Protein AF-A0A8J3DHH0-F1 (afdb_monomer_lite)

Sequence (108 aa):
MSEKNRTCKIVVDSTAEEISISGLSSEDLTIGCESDIDFTELVLSLAKLIDKGEPLTLEMPAEESDEKTSLVLATIKNITEAYNASLEVAELSACAESDTSDDDDIPF

pLDDT: mean 77.36, std 14.07, range [41.44, 91.56]

Radius of gyration: 20.02 Å; chains: 1; bounding box: 65×24×53 Å

Secondary structure (DSSP, 8-state):
-----EEEEEEEETTTTEEEEESSSSS-EEEE-SSS---HHHHHHHHHHHTTT--EEEE--SS---HHHHHHHHHHHHHHHHHHHHHHHHHHHHTSS-----------

Organism: NCBI:txid424488

Structure (mmCIF, N/CA/C/O backbone):
data_AF-A0A8J3DHH0-F1
#
_entry.id   AF-A0A8J3DHH0-F1
#
loop_
_atom_site.group_PDB
_atom_site.id
_atom_site.type_symbol
_atom_site.label_atom_id
_atom_site.label_alt_id
_atom_site.label_comp_id
_atom_site.label_asym_id
_atom_site.label_entity_id
_atom_site.label_seq_id
_atom_site.pdbx_PDB_ins_code
_atom_site.Cartn_x
_atom_site.Cartn_y
_atom_site.Cartn_z
_atom_site.occupancy
_atom_site.B_iso_or_equiv
_atom_site.auth_seq_id
_atom_site.auth_comp_id
_atom_site.auth_asym_id
_atom_site.auth_atom_id
_atom_site.pdbx_PDB_model_num
ATOM 1 N N . MET A 1 1 ? 10.256 11.108 -22.709 1.00 42.34 1 MET A N 1
ATOM 2 C CA . MET A 1 1 ? 8.873 10.591 -22.619 1.00 42.34 1 MET A CA 1
ATOM 3 C C . MET A 1 1 ? 8.250 11.248 -21.400 1.00 42.34 1 MET A C 1
ATOM 5 O O . MET A 1 1 ? 8.988 11.498 -20.463 1.00 42.34 1 MET A O 1
ATOM 9 N N . SER A 1 2 ? 6.974 11.638 -21.412 1.00 41.44 2 SER A N 1
ATOM 10 C CA . SER A 1 2 ? 6.352 12.179 -20.195 1.00 41.44 2 SER A CA 1
ATOM 11 C C . SER A 1 2 ? 6.152 11.025 -19.220 1.00 41.44 2 SER A C 1
ATOM 13 O O . SER A 1 2 ? 5.229 10.237 -19.414 1.00 41.44 2 SER A O 1
ATOM 15 N N . GLU A 1 3 ? 7.043 10.892 -18.240 1.00 51.91 3 GLU A N 1
ATOM 16 C CA . GLU A 1 3 ? 6.876 9.983 -17.106 1.00 51.91 3 GLU A CA 1
ATOM 17 C C . GLU A 1 3 ? 5.517 10.283 -16.468 1.00 51.91 3 GLU A C 1
ATOM 19 O O . GLU A 1 3 ? 5.288 11.354 -15.900 1.00 51.91 3 GLU A O 1
ATOM 24 N N . LYS A 1 4 ? 4.555 9.378 -16.655 1.00 60.78 4 LYS A N 1
ATOM 25 C CA . LYS A 1 4 ? 3.255 9.479 -15.998 1.00 60.78 4 LYS A CA 1
ATOM 26 C C . LYS A 1 4 ? 3.450 9.014 -14.565 1.00 60.78 4 LYS A C 1
ATOM 28 O O . LYS A 1 4 ? 3.293 7.840 -14.262 1.00 60.78 4 LYS A O 1
ATOM 33 N N . ASN A 1 5 ? 3.825 9.946 -13.699 1.00 70.06 5 ASN A N 1
ATOM 34 C CA . ASN A 1 5 ? 3.844 9.693 -12.269 1.00 70.06 5 ASN A CA 1
ATOM 35 C C . ASN A 1 5 ? 2.400 9.520 -11.787 1.00 70.06 5 ASN A C 1
ATOM 37 O O . ASN A 1 5 ? 1.547 10.388 -12.014 1.00 70.06 5 ASN A O 1
ATOM 41 N N . ARG A 1 6 ? 2.109 8.368 -11.189 1.00 83.06 6 ARG A N 1
ATOM 42 C CA . ARG A 1 6 ? 0.762 8.016 -10.756 1.00 83.06 6 ARG A CA 1
ATOM 43 C C . ARG A 1 6 ? 0.567 8.429 -9.308 1.00 83.06 6 ARG A C 1
ATOM 45 O O . ARG A 1 6 ? 1.151 7.847 -8.397 1.00 83.06 6 ARG A O 1
ATOM 52 N N . THR A 1 7 ? -0.285 9.425 -9.096 1.00 88.00 7 THR A N 1
ATOM 53 C CA . THR A 1 7 ? -0.641 9.875 -7.751 1.00 88.00 7 THR A CA 1
ATOM 54 C C . THR A 1 7 ? -1.728 8.984 -7.165 1.00 88.00 7 THR A C 1
ATOM 56 O O . THR A 1 7 ? -2.784 8.798 -7.772 1.00 88.00 7 THR A O 1
ATOM 59 N N . CYS A 1 8 ? -1.464 8.452 -5.978 1.00 90.12 8 CYS A N 1
ATOM 60 C CA . CYS A 1 8 ? -2.409 7.689 -5.183 1.00 90.12 8 CYS A CA 1
ATOM 61 C C . CYS A 1 8 ? -2.699 8.438 -3.887 1.00 90.12 8 CYS A C 1
ATOM 63 O O . CYS A 1 8 ? -1.795 8.989 -3.257 1.00 90.12 8 CYS A O 1
ATOM 65 N N . LYS A 1 9 ? -3.964 8.447 -3.483 1.00 91.56 9 LYS A N 1
ATOM 66 C CA . LYS A 1 9 ? -4.427 9.169 -2.302 1.00 91.56 9 LYS A CA 1
ATOM 67 C C . LYS A 1 9 ? -4.790 8.187 -1.208 1.00 91.56 9 LYS A C 1
ATOM 69 O O . LYS A 1 9 ? -5.563 7.266 -1.460 1.00 91.56 9 LYS A O 1
ATOM 74 N N . ILE A 1 10 ? -4.277 8.422 -0.007 1.00 90.75 10 ILE A N 1
ATOM 75 C CA . ILE A 1 10 ? -4.632 7.641 1.172 1.00 90.75 10 ILE A CA 1
ATOM 76 C C . ILE A 1 10 ? -5.657 8.413 2.001 1.00 90.75 10 ILE A C 1
ATOM 78 O O . ILE A 1 10 ? -5.490 9.601 2.284 1.00 90.75 10 ILE A O 1
ATOM 82 N N . VAL A 1 11 ? -6.722 7.726 2.394 1.00 90.69 11 VAL A N 1
ATOM 83 C CA . VAL A 1 11 ? -7.756 8.218 3.304 1.00 90.69 11 VAL A CA 1
ATOM 84 C C . VAL A 1 11 ? -7.861 7.244 4.467 1.00 90.69 11 VAL A C 1
ATOM 86 O O . VAL A 1 11 ? -7.901 6.036 4.263 1.00 90.69 11 VAL A O 1
ATOM 89 N N . VAL A 1 12 ? -7.898 7.774 5.684 1.00 88.88 12 VAL A N 1
ATOM 90 C CA . VAL A 1 12 ? -8.063 6.990 6.910 1.00 88.88 12 VAL A CA 1
ATOM 91 C C . VAL A 1 12 ? -9.486 7.195 7.409 1.00 88.88 12 VAL A C 1
ATOM 93 O O . VAL A 1 12 ? -9.904 8.336 7.607 1.00 88.88 12 VAL A O 1
ATOM 96 N N . ASP A 1 13 ? -10.213 6.103 7.617 1.00 87.50 13 ASP A N 1
ATOM 97 C CA . ASP A 1 13 ? -11.501 6.098 8.300 1.00 87.50 13 ASP A CA 1
ATOM 98 C C . ASP A 1 13 ? -11.328 5.496 9.698 1.00 87.50 13 ASP A C 1
ATOM 100 O O . ASP A 1 13 ? -11.349 4.282 9.899 1.00 87.50 13 ASP A O 1
ATOM 104 N N . SER A 1 14 ? -11.155 6.368 10.691 1.00 81.94 14 SER A N 1
ATOM 105 C CA . SER A 1 14 ? -11.020 5.956 12.092 1.00 81.94 14 SER A CA 1
ATOM 106 C C . SER A 1 14 ? -12.312 5.381 12.683 1.00 81.94 14 SER A C 1
ATOM 108 O O . SER A 1 14 ? -12.268 4.776 13.749 1.00 81.94 14 SER A O 1
ATOM 110 N N . THR A 1 15 ? -13.467 5.585 12.039 1.00 84.31 15 THR A N 1
ATOM 111 C CA . THR A 1 15 ? -14.755 5.051 12.514 1.00 84.31 15 THR A CA 1
ATOM 112 C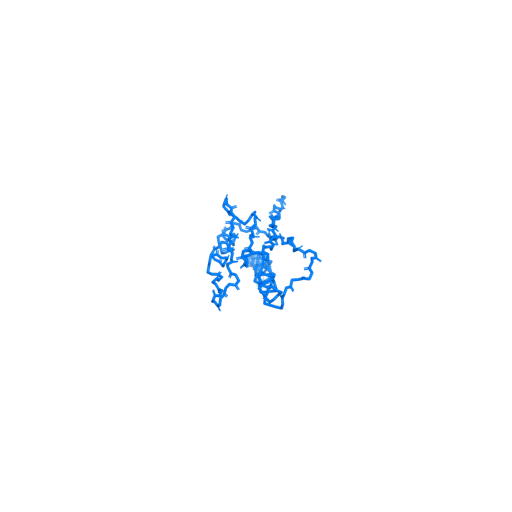 C . THR A 1 15 ? -14.931 3.605 12.075 1.00 84.31 15 THR A C 1
ATOM 114 O O . THR A 1 15 ? -15.444 2.791 12.840 1.00 84.31 15 THR A O 1
ATOM 117 N N . ALA A 1 16 ? -14.515 3.299 10.847 1.00 85.00 16 ALA A N 1
ATOM 118 C CA . ALA A 1 16 ? -14.520 1.952 10.293 1.00 85.00 16 ALA A CA 1
ATOM 119 C C . ALA A 1 16 ? -13.252 1.150 10.640 1.00 85.00 16 ALA A C 1
ATOM 121 O O . ALA A 1 16 ? -13.228 -0.053 10.415 1.00 85.00 16 ALA A O 1
ATOM 122 N N . GLU A 1 17 ? -12.226 1.797 11.207 1.00 85.88 17 GLU A N 1
ATOM 123 C CA . GLU A 1 17 ? -10.884 1.228 11.397 1.00 85.88 17 GLU A CA 1
ATOM 124 C C . GLU A 1 17 ? -10.270 0.759 10.065 1.00 85.88 17 GLU A C 1
ATOM 126 O O . GLU A 1 17 ? -9.666 -0.308 9.977 1.00 85.88 17 GLU A O 1
ATOM 131 N N . GLU A 1 18 ? -10.409 1.567 9.013 1.00 89.56 18 GLU A N 1
ATOM 132 C CA . GLU A 1 18 ? -9.998 1.221 7.648 1.00 89.56 18 GLU A CA 1
ATOM 133 C C . GLU A 1 18 ? -9.100 2.297 7.026 1.00 89.56 18 GLU A C 1
ATOM 135 O O . GLU A 1 18 ? -9.213 3.493 7.301 1.00 89.56 18 GLU A O 1
ATOM 140 N N . ILE A 1 19 ? -8.209 1.873 6.133 1.00 89.56 19 ILE A N 1
ATOM 141 C CA . ILE A 1 19 ? -7.398 2.752 5.288 1.00 89.56 19 ILE A CA 1
ATOM 142 C C . ILE A 1 19 ? -7.750 2.471 3.837 1.00 89.56 19 ILE A C 1
ATOM 144 O O . ILE A 1 19 ? -7.584 1.356 3.358 1.00 89.56 19 ILE A O 1
ATOM 148 N N . SER A 1 20 ? -8.197 3.492 3.117 1.00 90.81 20 SER A N 1
ATOM 149 C CA . SER A 1 20 ? -8.517 3.401 1.694 1.00 90.81 20 SER A CA 1
ATOM 150 C C . SER A 1 20 ? -7.447 4.084 0.848 1.00 90.81 20 SER A C 1
ATOM 152 O O . SER A 1 20 ? -7.020 5.200 1.145 1.00 90.81 20 SER A O 1
ATOM 154 N N . ILE A 1 21 ? -7.016 3.420 -0.221 1.00 90.88 21 ILE A N 1
ATOM 155 C CA . ILE A 1 21 ? -6.002 3.887 -1.165 1.00 90.88 21 ILE A CA 1
ATOM 156 C C . ILE A 1 21 ? -6.645 3.987 -2.546 1.00 90.88 21 ILE A C 1
ATOM 158 O O . ILE A 1 21 ? -6.906 2.983 -3.212 1.00 90.88 21 ILE A O 1
ATOM 162 N N . SER A 1 22 ? -6.851 5.218 -2.997 1.00 90.81 22 SER A N 1
ATOM 163 C CA . SER A 1 22 ? -7.398 5.524 -4.316 1.00 90.81 22 SER A CA 1
ATOM 164 C C . SER A 1 22 ? -6.297 5.781 -5.332 1.00 90.81 22 SER A C 1
ATOM 166 O O . SER A 1 22 ? -5.236 6.311 -5.005 1.00 90.81 22 SER A O 1
ATOM 168 N N . GLY A 1 23 ? -6.567 5.463 -6.598 1.00 85.38 23 GLY A N 1
ATOM 169 C CA . GLY A 1 23 ? -5.665 5.760 -7.717 1.00 85.38 23 GLY A CA 1
ATOM 170 C C . GLY A 1 23 ? -4.654 4.658 -8.041 1.00 85.38 23 GLY A C 1
ATOM 171 O O . GLY A 1 23 ? -4.075 4.695 -9.128 1.00 85.38 23 GLY A O 1
ATOM 172 N N . LEU A 1 24 ? -4.512 3.645 -7.179 1.00 82.56 24 LEU A N 1
ATOM 173 C CA . LEU A 1 24 ? -3.643 2.479 -7.385 1.00 82.56 24 LEU A CA 1
ATOM 174 C C . LEU A 1 24 ? -4.158 1.589 -8.532 1.00 82.56 24 LEU A C 1
ATOM 176 O O . LEU A 1 24 ? -3.435 1.221 -9.465 1.00 82.56 24 LEU A O 1
ATOM 180 N N . SER A 1 25 ? -5.461 1.331 -8.509 1.00 78.19 25 SER A N 1
ATOM 181 C CA . SER A 1 25 ? -6.205 0.476 -9.433 1.00 78.19 25 SER A CA 1
ATOM 182 C C . SER A 1 25 ? -7.474 1.182 -9.923 1.00 78.19 25 SER A C 1
ATOM 184 O O . SER A 1 25 ? -7.713 2.346 -9.611 1.00 78.19 25 SER A O 1
ATOM 186 N N . SER A 1 26 ? -8.252 0.512 -10.777 1.00 79.62 26 SER A N 1
ATOM 187 C CA . SER A 1 26 ? -9.594 0.965 -11.179 1.00 79.62 26 SER A CA 1
ATOM 188 C C . SER A 1 26 ? -10.603 0.934 -10.028 1.00 79.62 26 SER A C 1
ATOM 190 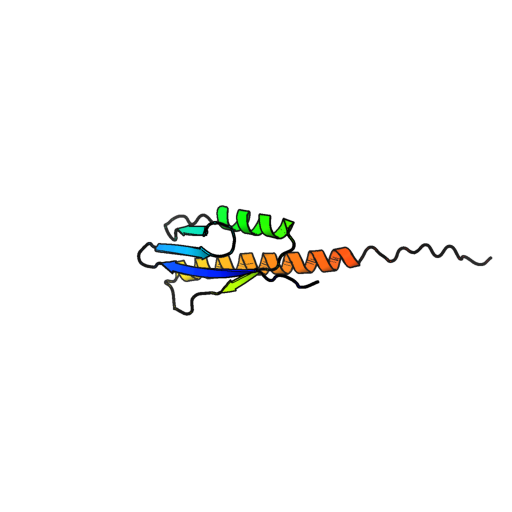O O . SER A 1 26 ? -11.626 1.604 -10.106 1.00 79.62 26 SER A O 1
ATOM 192 N N . GLU A 1 27 ? -10.296 0.168 -8.986 1.00 84.94 27 GLU A N 1
ATOM 193 C CA . GLU A 1 27 ? -11.042 0.091 -7.737 1.00 84.94 27 GLU A CA 1
ATOM 194 C C . GLU A 1 27 ? -10.143 0.594 -6.606 1.00 84.94 27 GLU A C 1
ATOM 196 O O . GLU A 1 27 ? -8.915 0.422 -6.662 1.00 84.94 27 GLU A O 1
ATOM 201 N N . ASP A 1 28 ? -10.763 1.241 -5.622 1.00 87.06 28 ASP A N 1
ATOM 202 C CA . ASP A 1 28 ? -10.093 1.670 -4.400 1.00 87.06 28 ASP A CA 1
ATOM 203 C C . ASP A 1 28 ? -9.707 0.437 -3.582 1.00 87.06 28 ASP A C 1
ATOM 205 O O . ASP A 1 28 ? -10.484 -0.511 -3.462 1.00 87.06 28 ASP A O 1
ATOM 209 N N . LEU A 1 29 ? -8.493 0.443 -3.040 1.00 89.88 29 LEU A N 1
ATOM 210 C CA . LEU A 1 29 ? -8.022 -0.622 -2.165 1.00 89.88 29 LEU A CA 1
ATOM 211 C C . LEU A 1 29 ? -8.317 -0.245 -0.716 1.00 89.88 29 LEU A C 1
ATOM 213 O O . LEU A 1 29 ? -7.858 0.802 -0.267 1.00 89.88 29 LEU A O 1
ATOM 217 N N . THR A 1 30 ? -9.006 -1.108 0.022 1.00 89.69 30 THR A N 1
ATOM 218 C CA . THR A 1 30 ? -9.296 -0.900 1.445 1.00 89.69 30 THR A CA 1
ATOM 219 C C . THR A 1 30 ? -8.514 -1.903 2.283 1.00 89.69 30 THR A C 1
ATOM 221 O O . THR A 1 30 ? -8.542 -3.100 2.023 1.00 89.69 30 THR A O 1
ATOM 224 N N . ILE A 1 31 ? -7.797 -1.404 3.284 1.00 88.06 31 ILE A N 1
ATOM 225 C CA . ILE A 1 31 ? -7.002 -2.186 4.227 1.00 88.06 31 ILE A CA 1
ATOM 226 C C . ILE A 1 31 ? -7.640 -2.018 5.600 1.00 88.06 31 ILE A C 1
ATOM 228 O O . ILE A 1 31 ? -7.668 -0.911 6.144 1.00 88.06 31 ILE A O 1
ATOM 232 N N . GLY A 1 32 ? -8.138 -3.116 6.160 1.00 87.00 32 GLY A N 1
ATOM 233 C CA . GLY A 1 32 ? -8.626 -3.145 7.533 1.00 87.00 32 GLY A CA 1
ATOM 234 C C . GLY A 1 32 ? -7.469 -3.015 8.520 1.00 87.00 32 GLY A C 1
ATOM 235 O O . GLY A 1 32 ? -6.477 -3.740 8.439 1.00 87.00 32 GLY A O 1
ATOM 236 N N . CYS A 1 33 ? -7.604 -2.112 9.484 1.00 80.75 33 CYS A N 1
ATOM 237 C CA . CYS A 1 33 ? -6.691 -1.970 10.615 1.00 80.75 33 CYS A CA 1
ATOM 238 C C . CYS A 1 33 ? -7.113 -2.854 11.796 1.00 80.75 33 CYS A C 1
ATOM 240 O O . CYS A 1 33 ? -6.770 -2.553 12.940 1.00 80.75 33 CYS A O 1
ATOM 242 N N . GLU A 1 34 ? -7.835 -3.951 11.556 1.00 79.06 34 GLU A N 1
ATOM 243 C CA . GLU A 1 34 ? -8.205 -4.932 12.577 1.00 79.06 34 GLU A CA 1
ATOM 244 C C . GLU A 1 34 ? -7.002 -5.799 13.008 1.00 79.06 34 GLU A C 1
ATOM 246 O O . GLU A 1 34 ? -5.848 -5.499 12.703 1.00 79.06 34 GLU A O 1
ATOM 251 N N . SER A 1 35 ? -7.219 -6.789 13.876 1.00 72.06 35 SER A N 1
ATOM 252 C CA . SER A 1 35 ? -6.144 -7.505 14.595 1.00 72.06 35 SER A CA 1
ATOM 253 C C . SER A 1 35 ? -5.075 -8.121 13.683 1.00 72.06 35 SER A C 1
ATOM 255 O O . SER A 1 35 ? -3.913 -8.175 14.082 1.00 72.06 35 SER A O 1
ATOM 257 N N . ASP A 1 36 ? -5.465 -8.538 12.478 1.00 81.75 36 ASP A N 1
ATOM 258 C CA . ASP A 1 36 ? -4.581 -9.084 11.451 1.00 81.75 36 ASP A CA 1
ATOM 259 C C . ASP A 1 36 ? -4.706 -8.210 10.197 1.00 81.75 36 ASP A C 1
ATOM 261 O O . ASP A 1 36 ? -5.782 -8.110 9.609 1.00 81.75 36 ASP A O 1
ATOM 265 N N . ILE A 1 37 ? -3.629 -7.505 9.846 1.00 84.12 37 ILE A N 1
ATOM 266 C CA . ILE A 1 37 ? -3.616 -6.581 8.709 1.00 84.12 37 ILE A CA 1
ATOM 267 C C . ILE A 1 37 ? -3.071 -7.332 7.499 1.00 84.12 37 ILE A C 1
ATOM 269 O O . ILE A 1 37 ? -1.891 -7.693 7.469 1.00 84.12 37 ILE A O 1
ATOM 273 N N . ASP A 1 38 ? -3.910 -7.524 6.485 1.00 85.12 38 ASP A N 1
ATOM 274 C CA . ASP A 1 38 ? -3.498 -8.120 5.219 1.00 85.12 38 ASP A CA 1
ATOM 275 C C . ASP A 1 38 ? -3.039 -7.036 4.229 1.00 85.12 38 ASP A C 1
ATOM 277 O O . ASP A 1 38 ? -3.795 -6.150 3.835 1.00 85.12 38 ASP A O 1
ATOM 281 N N . PHE A 1 39 ? -1.772 -7.115 3.814 1.00 88.00 39 PHE A N 1
ATOM 282 C CA . PHE A 1 39 ? -1.192 -6.247 2.781 1.00 88.00 39 PHE A CA 1
ATOM 283 C C . PHE A 1 39 ? -1.084 -6.943 1.418 1.00 88.00 39 PHE A C 1
ATOM 285 O O . PHE A 1 39 ? -0.445 -6.418 0.501 1.00 88.00 39 PHE A O 1
ATOM 292 N N . THR A 1 40 ? -1.657 -8.136 1.262 1.00 89.00 40 THR A N 1
ATOM 293 C CA . THR A 1 40 ? -1.473 -8.969 0.070 1.00 89.00 40 THR A CA 1
ATOM 294 C C . THR A 1 40 ? -1.993 -8.249 -1.168 1.00 89.00 40 THR A C 1
ATOM 296 O O . THR A 1 40 ? -1.296 -8.167 -2.182 1.00 89.00 40 THR A O 1
ATOM 299 N N . GLU A 1 41 ? -3.180 -7.650 -1.083 1.00 86.31 41 GLU A N 1
ATOM 300 C CA . GLU A 1 41 ? -3.770 -6.903 -2.197 1.00 86.31 41 GLU A CA 1
ATOM 301 C C . GLU A 1 41 ? -2.994 -5.627 -2.550 1.00 86.31 41 GLU A C 1
ATOM 303 O O . GLU A 1 41 ? -2.872 -5.289 -3.734 1.00 86.31 41 GLU A O 1
ATOM 308 N N . LEU A 1 42 ? -2.400 -4.958 -1.554 1.00 87.38 42 LEU A N 1
ATOM 309 C CA . LEU A 1 42 ? -1.518 -3.808 -1.770 1.00 87.38 42 LEU A CA 1
ATOM 310 C C . LEU A 1 42 ? -0.289 -4.218 -2.577 1.00 87.38 42 LEU A C 1
ATOM 312 O O . LEU A 1 42 ? 0.004 -3.623 -3.615 1.00 87.38 42 LEU A O 1
ATOM 316 N N . VAL A 1 43 ? 0.410 -5.258 -2.124 1.00 87.94 43 VAL A N 1
ATOM 317 C CA . VAL A 1 43 ? 1.622 -5.755 -2.783 1.00 87.94 43 VAL A CA 1
ATOM 318 C C . VAL A 1 43 ? 1.307 -6.251 -4.194 1.00 87.94 43 VAL A C 1
ATOM 320 O O . VAL A 1 43 ? 2.039 -5.930 -5.127 1.00 87.94 43 VAL A O 1
ATOM 323 N N . LEU A 1 44 ? 0.195 -6.968 -4.388 1.00 86.88 44 LEU A N 1
ATOM 324 C CA . LEU A 1 44 ? -0.249 -7.419 -5.712 1.00 86.88 44 LEU A CA 1
ATOM 325 C C . LEU A 1 44 ? -0.544 -6.251 -6.656 1.00 86.88 44 LEU A C 1
ATOM 327 O O . LEU A 1 44 ? -0.218 -6.310 -7.842 1.00 86.88 44 LEU A O 1
ATOM 331 N N . SER A 1 45 ? -1.171 -5.194 -6.149 1.00 84.75 45 SER A N 1
ATOM 332 C CA . SER A 1 45 ? -1.502 -4.015 -6.949 1.00 84.75 45 SER A CA 1
ATOM 333 C C . SER A 1 45 ? -0.256 -3.220 -7.327 1.00 84.75 45 SER A C 1
ATOM 335 O O . SER A 1 45 ? -0.131 -2.817 -8.481 1.00 84.75 45 SER A O 1
ATOM 337 N N . LEU A 1 46 ? 0.702 -3.073 -6.407 1.00 84.88 46 LEU A N 1
ATOM 338 C CA . LEU A 1 46 ? 2.006 -2.465 -6.685 1.00 84.88 46 LEU A CA 1
ATOM 339 C C . LEU A 1 46 ? 2.823 -3.297 -7.680 1.00 84.88 46 LEU A C 1
ATOM 341 O O . LEU A 1 46 ? 3.374 -2.747 -8.629 1.00 84.88 46 LEU A O 1
ATOM 345 N N . ALA A 1 47 ? 2.839 -4.625 -7.540 1.00 82.94 47 ALA A N 1
ATOM 346 C CA . ALA A 1 47 ? 3.534 -5.518 -8.468 1.00 82.94 47 ALA A CA 1
ATOM 347 C C . ALA A 1 47 ? 3.022 -5.371 -9.913 1.00 82.94 47 ALA A C 1
ATOM 349 O O . ALA A 1 47 ? 3.819 -5.285 -10.841 1.00 82.94 47 ALA A O 1
ATOM 350 N N . LYS A 1 48 ? 1.704 -5.230 -10.110 1.00 82.50 48 LYS A N 1
ATOM 351 C CA . LYS A 1 48 ? 1.113 -4.965 -11.439 1.00 82.50 48 LYS A CA 1
ATOM 352 C C . LYS A 1 48 ? 1.553 -3.633 -12.054 1.00 82.50 48 LYS A C 1
ATOM 354 O O . LYS A 1 48 ? 1.393 -3.443 -13.259 1.00 82.50 48 LYS A O 1
ATOM 359 N N . LEU A 1 49 ? 2.016 -2.681 -11.244 1.00 76.50 49 LEU A N 1
ATOM 360 C CA . LEU A 1 49 ? 2.540 -1.400 -11.721 1.00 76.50 49 LEU A CA 1
ATOM 361 C C . LEU A 1 49 ? 4.026 -1.497 -12.083 1.00 76.50 49 LEU A C 1
ATOM 363 O O . LEU A 1 49 ? 4.441 -0.799 -13.008 1.00 76.50 49 LEU A O 1
ATOM 367 N N . ILE A 1 50 ? 4.776 -2.434 -11.477 1.00 74.12 50 ILE A N 1
ATOM 368 C CA . ILE A 1 50 ? 6.153 -2.764 -11.895 1.00 74.12 50 ILE A CA 1
ATOM 369 C C . ILE A 1 50 ? 6.146 -3.169 -13.368 1.00 74.12 50 ILE A C 1
ATOM 371 O O . ILE A 1 50 ? 6.925 -2.634 -14.151 1.00 74.12 50 ILE A O 1
ATOM 375 N N . ASP A 1 51 ? 5.209 -4.038 -13.768 1.00 69.94 51 ASP A N 1
ATOM 376 C CA . ASP A 1 51 ? 5.058 -4.476 -15.164 1.00 69.94 51 ASP A CA 1
ATOM 377 C C . ASP A 1 51 ? 4.826 -3.311 -16.145 1.00 69.94 51 ASP A C 1
ATOM 379 O O . ASP A 1 51 ? 5.060 -3.449 -17.346 1.00 69.94 51 ASP A O 1
ATOM 383 N N . LYS A 1 52 ? 4.348 -2.159 -15.656 1.00 75.31 52 LYS A N 1
ATOM 384 C CA . LYS A 1 52 ? 4.085 -0.963 -16.467 1.00 75.31 52 LYS A CA 1
ATOM 385 C C . LYS A 1 52 ? 5.213 0.064 -16.436 1.00 75.31 52 LYS A C 1
ATOM 387 O O . LYS A 1 52 ? 5.191 0.966 -17.269 1.00 75.31 52 LYS A O 1
ATOM 392 N N . GLY A 1 53 ? 6.165 -0.048 -15.509 1.00 73.88 53 GLY A N 1
ATOM 393 C CA . GLY A 1 53 ? 7.256 0.917 -15.385 1.00 73.88 53 GLY A CA 1
ATOM 394 C C . GLY A 1 53 ? 6.807 2.299 -14.894 1.00 73.88 53 GLY A C 1
ATOM 395 O O . GLY A 1 53 ? 7.418 3.295 -15.263 1.00 73.88 53 GLY A O 1
ATOM 396 N N . GLU A 1 54 ? 5.707 2.400 -14.138 1.00 79.56 54 GLU A N 1
ATOM 397 C CA . GLU A 1 54 ? 5.141 3.699 -13.738 1.00 79.56 54 GLU A CA 1
ATOM 398 C C . GLU A 1 54 ? 5.514 4.044 -12.281 1.00 79.56 54 GLU A C 1
ATOM 400 O O . GLU A 1 54 ? 5.121 3.306 -11.371 1.00 79.56 54 GLU A O 1
ATOM 405 N N . PRO A 1 55 ? 6.233 5.154 -12.016 1.00 80.44 55 PRO A N 1
ATOM 406 C CA . PRO A 1 55 ? 6.531 5.585 -10.654 1.00 80.44 55 PRO A CA 1
ATOM 407 C C . PRO A 1 55 ? 5.266 6.069 -9.940 1.00 80.44 55 PRO A C 1
ATOM 409 O O . PRO A 1 55 ? 4.289 6.502 -10.566 1.00 80.44 55 PRO A O 1
ATOM 412 N N . LEU A 1 56 ? 5.289 5.989 -8.612 1.00 85.44 56 LEU A N 1
ATOM 413 C CA . LEU A 1 56 ? 4.098 6.120 -7.782 1.00 85.44 56 LEU A CA 1
ATOM 414 C C . LEU A 1 56 ? 4.312 7.145 -6.673 1.00 85.44 56 LEU A C 1
ATOM 416 O O . LEU A 1 56 ? 5.290 7.086 -5.931 1.00 85.44 56 LEU A O 1
ATOM 420 N N . THR A 1 57 ? 3.380 8.080 -6.528 1.00 87.62 57 THR A N 1
ATOM 421 C CA . THR A 1 57 ? 3.423 9.100 -5.472 1.00 87.62 57 THR A CA 1
ATOM 422 C C . THR A 1 57 ? 2.256 8.904 -4.520 1.00 87.62 57 THR A C 1
ATOM 424 O O . THR A 1 57 ? 1.111 8.868 -4.964 1.00 87.62 57 THR A O 1
ATOM 427 N N . LEU A 1 58 ? 2.530 8.798 -3.218 1.00 88.25 58 LEU A N 1
ATOM 428 C CA . LEU A 1 58 ? 1.496 8.697 -2.186 1.00 88.25 58 LEU A CA 1
ATOM 429 C C . LEU A 1 58 ? 1.211 10.056 -1.549 1.00 88.25 58 LEU A C 1
ATOM 431 O O . LEU A 1 58 ? 2.106 10.693 -0.995 1.00 88.25 58 LEU A O 1
ATOM 435 N N . GLU A 1 59 ? -0.056 10.453 -1.558 1.00 90.88 59 GLU A N 1
ATOM 436 C CA . GLU A 1 59 ? -0.571 11.559 -0.757 1.00 90.88 59 GLU A CA 1
ATOM 437 C C . GLU A 1 59 ? -1.054 11.020 0.592 1.00 90.88 59 GLU A C 1
ATOM 439 O O . GLU A 1 59 ? -2.104 10.380 0.688 1.00 90.88 59 GLU A O 1
ATOM 444 N N . MET A 1 60 ? -0.247 11.259 1.625 1.00 84.69 60 MET A N 1
ATOM 445 C CA . MET A 1 60 ? -0.530 10.857 3.004 1.00 84.69 60 MET A CA 1
ATOM 446 C C . MET A 1 60 ? -1.505 11.838 3.675 1.00 84.69 60 MET A C 1
ATOM 448 O O . MET A 1 60 ? -1.442 13.041 3.401 1.00 84.69 60 MET A O 1
ATOM 452 N N . PRO A 1 61 ? -2.375 11.364 4.584 1.00 83.44 61 PRO A N 1
ATOM 453 C CA . PRO A 1 61 ? -3.199 12.242 5.409 1.00 83.44 61 PRO A CA 1
ATOM 454 C C . PRO A 1 61 ? -2.324 13.128 6.313 1.00 83.44 61 PRO A C 1
ATOM 456 O O . PRO A 1 61 ? -1.247 12.725 6.748 1.00 83.44 61 PRO A O 1
ATOM 459 N N . ALA A 1 62 ? -2.791 14.348 6.592 1.00 71.12 62 ALA A N 1
ATOM 460 C CA . ALA A 1 62 ? -2.062 15.329 7.402 1.00 71.12 62 ALA A CA 1
ATOM 461 C C . ALA A 1 62 ? -2.255 15.155 8.922 1.00 71.12 62 ALA A C 1
ATOM 463 O O . ALA A 1 62 ? -1.571 15.821 9.697 1.00 71.12 62 ALA A O 1
ATOM 464 N N . GLU A 1 63 ? -3.203 14.316 9.347 1.00 65.44 63 GLU A N 1
ATOM 465 C CA . GLU A 1 63 ? -3.621 14.198 10.747 1.00 65.44 63 GLU A CA 1
ATOM 466 C C . GLU A 1 63 ? -2.896 13.066 11.487 1.00 65.44 63 GLU A C 1
ATOM 468 O O . GLU A 1 63 ? -2.627 12.000 10.926 1.00 65.44 63 GLU A O 1
ATOM 473 N N . GLU A 1 64 ? -2.607 13.302 12.773 1.00 60.53 64 GLU A N 1
ATOM 474 C CA . GLU A 1 64 ? -2.112 12.274 13.689 1.00 60.53 64 GLU A CA 1
ATOM 475 C C . GLU A 1 64 ? -3.154 11.160 13.808 1.00 60.53 64 GLU A C 1
ATOM 477 O O . GLU A 1 64 ? -4.245 11.346 14.343 1.00 60.53 64 GLU A O 1
ATOM 482 N N . SER A 1 65 ? -2.805 10.001 13.260 1.00 68.56 65 SER A N 1
ATOM 483 C CA . SER A 1 65 ? -3.579 8.772 13.387 1.00 68.56 65 SER A CA 1
ATOM 484 C C . SER A 1 65 ? -3.102 7.992 14.617 1.00 68.56 65 SER A C 1
ATOM 486 O O . SER A 1 65 ? -1.947 8.139 15.021 1.00 68.56 65 SER A O 1
ATOM 488 N N . ASP A 1 66 ? -3.948 7.129 15.186 1.00 80.56 66 ASP A N 1
ATOM 489 C CA . ASP A 1 66 ? -3.563 6.223 16.276 1.00 80.56 66 ASP A CA 1
ATOM 490 C C . ASP A 1 66 ? -2.277 5.436 15.961 1.00 80.56 66 ASP A C 1
ATOM 492 O O . ASP A 1 66 ? -1.970 5.167 14.797 1.00 80.56 66 ASP A O 1
ATOM 496 N N . GLU A 1 67 ? -1.530 5.022 16.994 1.00 84.19 67 GLU A N 1
ATOM 497 C CA . GLU A 1 67 ? -0.214 4.363 16.860 1.00 84.19 67 GLU A CA 1
ATOM 498 C C . GLU A 1 67 ? -0.237 3.194 15.861 1.00 84.19 67 GLU A C 1
ATOM 500 O O . GLU A 1 67 ? 0.668 3.044 15.037 1.00 84.19 67 GLU A O 1
ATOM 505 N N . LYS A 1 68 ? -1.323 2.414 15.876 1.00 83.25 68 LYS A N 1
ATOM 506 C CA . LYS A 1 68 ? -1.544 1.310 14.941 1.00 83.25 68 LYS A CA 1
ATOM 507 C C . LYS A 1 68 ? -1.671 1.803 13.502 1.00 83.25 68 LYS A C 1
ATOM 509 O O . LYS A 1 68 ? -0.922 1.357 12.641 1.00 83.25 68 LYS A O 1
ATOM 514 N N . THR A 1 69 ? -2.572 2.742 13.241 1.00 85.81 69 THR A N 1
ATOM 515 C CA . THR A 1 69 ? -2.780 3.331 11.912 1.00 85.81 69 THR A CA 1
ATOM 516 C C . THR A 1 69 ? -1.508 4.002 11.398 1.00 85.81 69 THR A C 1
ATOM 518 O O . THR A 1 69 ? -1.152 3.839 10.235 1.00 85.81 69 THR A O 1
ATOM 521 N N . SER A 1 70 ? -0.766 4.682 12.273 1.00 86.44 70 SER A N 1
ATOM 522 C CA . SER A 1 70 ? 0.536 5.273 11.953 1.00 86.44 70 SER A CA 1
ATOM 523 C C . SER A 1 70 ? 1.548 4.217 11.497 1.00 86.44 70 SER A C 1
ATOM 525 O O . SER A 1 70 ? 2.230 4.405 10.487 1.00 86.44 70 SER A O 1
ATOM 527 N N . LEU A 1 71 ? 1.590 3.057 12.163 1.00 86.88 71 LEU A N 1
ATOM 528 C CA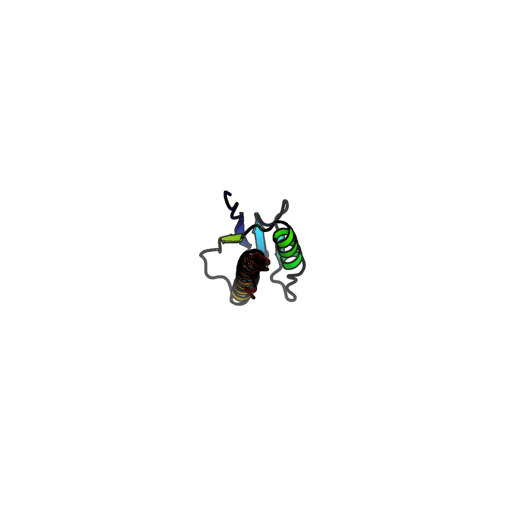 . LEU A 1 71 ? 2.422 1.926 11.747 1.00 86.88 71 LEU A CA 1
ATOM 529 C C . LEU A 1 71 ? 2.008 1.384 10.369 1.00 86.88 71 LEU A C 1
ATOM 531 O O . LEU A 1 71 ? 2.874 1.095 9.537 1.00 86.88 71 LEU A O 1
ATOM 535 N N . VAL A 1 72 ? 0.702 1.277 10.101 1.00 88.19 72 VAL A N 1
ATOM 536 C CA . VAL A 1 72 ? 0.181 0.835 8.795 1.00 88.19 72 VAL A CA 1
ATOM 537 C C . VAL A 1 72 ? 0.561 1.826 7.694 1.00 88.19 72 VAL A C 1
ATOM 539 O O . VAL A 1 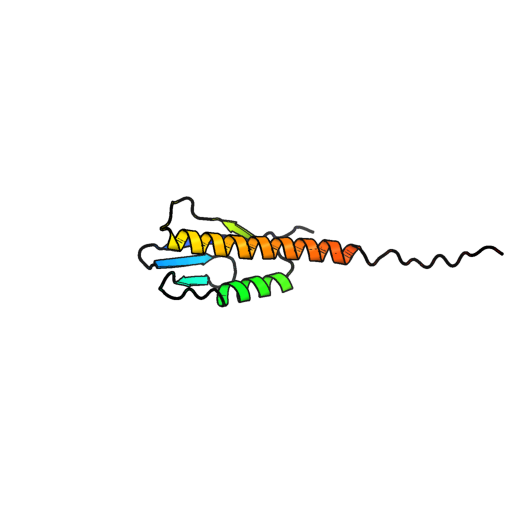72 ? 1.124 1.422 6.677 1.00 88.19 72 VAL A O 1
ATOM 542 N N . LEU A 1 73 ? 0.356 3.127 7.912 1.00 89.06 73 LEU A N 1
ATOM 543 C CA . LEU A 1 73 ? 0.738 4.183 6.968 1.00 89.06 73 LEU A CA 1
ATOM 544 C C . LEU A 1 73 ? 2.247 4.199 6.699 1.00 89.06 73 LEU A C 1
ATOM 546 O O . LEU A 1 73 ? 2.667 4.280 5.543 1.00 89.06 73 LEU A O 1
ATOM 550 N N . ALA A 1 74 ? 3.069 4.064 7.742 1.00 89.19 74 ALA A N 1
ATOM 551 C CA . ALA A 1 74 ? 4.520 3.963 7.606 1.00 89.19 74 ALA A CA 1
ATOM 552 C C . ALA A 1 74 ? 4.929 2.729 6.789 1.00 89.19 74 ALA A C 1
ATOM 554 O O . ALA A 1 74 ? 5.830 2.805 5.954 1.00 89.19 74 ALA A O 1
ATOM 555 N N . THR A 1 75 ? 4.240 1.605 6.981 1.00 90.44 75 THR A N 1
ATOM 556 C CA . THR A 1 75 ? 4.475 0.373 6.218 1.00 90.44 75 THR A CA 1
ATOM 557 C C . THR A 1 75 ? 4.133 0.566 4.743 1.00 90.44 75 THR A C 1
ATOM 559 O O . THR A 1 75 ? 4.969 0.288 3.885 1.00 90.44 75 THR A O 1
ATOM 562 N N . ILE A 1 76 ? 2.959 1.126 4.436 1.00 89.88 76 ILE A N 1
ATOM 563 C CA . ILE A 1 76 ? 2.534 1.443 3.062 1.00 89.88 76 ILE A CA 1
ATOM 564 C C . ILE A 1 76 ? 3.547 2.374 2.382 1.00 89.88 76 ILE A C 1
ATOM 566 O O . ILE A 1 76 ? 3.932 2.149 1.228 1.00 89.88 76 ILE A O 1
ATOM 570 N N . LYS A 1 77 ? 4.018 3.395 3.110 1.00 90.00 77 LYS A N 1
ATOM 571 C CA . LYS A 1 77 ? 5.043 4.325 2.633 1.00 90.00 77 LYS A CA 1
ATOM 572 C C . LYS A 1 77 ? 6.331 3.591 2.265 1.00 90.00 77 LYS A C 1
ATOM 574 O O . LYS A 1 77 ? 6.784 3.713 1.132 1.00 90.00 77 LYS A O 1
ATOM 579 N N . ASN A 1 78 ? 6.863 2.787 3.185 1.00 90.88 78 ASN A N 1
ATOM 580 C CA . ASN A 1 78 ? 8.112 2.053 2.986 1.00 90.88 78 ASN A CA 1
ATOM 581 C C . ASN A 1 78 ? 8.033 1.093 1.791 1.00 90.88 78 ASN A C 1
ATOM 583 O O . ASN A 1 78 ? 8.976 1.014 1.007 1.00 90.88 78 ASN A O 1
ATOM 587 N N . ILE A 1 79 ? 6.911 0.382 1.627 1.00 89.25 79 ILE A N 1
ATOM 588 C CA . ILE A 1 79 ? 6.704 -0.524 0.486 1.00 89.25 79 ILE A CA 1
ATOM 589 C C . ILE A 1 79 ? 6.738 0.267 -0.829 1.00 89.25 79 ILE A C 1
ATOM 591 O O . ILE A 1 79 ? 7.362 -0.166 -1.796 1.00 89.25 79 ILE A O 1
ATOM 595 N N . THR A 1 80 ? 6.108 1.440 -0.865 1.00 87.12 80 THR A N 1
ATOM 596 C CA . THR A 1 80 ? 6.047 2.263 -2.082 1.00 87.12 80 THR A CA 1
ATOM 597 C C . THR A 1 80 ? 7.380 2.942 -2.397 1.00 87.12 80 THR A C 1
ATOM 599 O O . THR A 1 80 ? 7.779 3.007 -3.558 1.00 87.12 80 THR A O 1
ATOM 602 N N . GLU A 1 81 ? 8.115 3.399 -1.382 1.00 88.75 81 GLU A N 1
ATOM 603 C CA . GLU A 1 81 ? 9.478 3.916 -1.551 1.00 88.75 81 GLU A CA 1
ATOM 604 C C . GLU A 1 81 ? 10.417 2.823 -2.083 1.00 88.75 81 GLU A C 1
ATOM 606 O O . GLU A 1 81 ? 11.162 3.064 -3.033 1.00 88.75 81 GLU A O 1
ATOM 611 N N . ALA A 1 82 ? 10.330 1.601 -1.548 1.00 87.12 82 ALA A N 1
ATOM 612 C CA . ALA A 1 82 ? 11.095 0.457 -2.043 1.00 87.12 82 ALA A CA 1
ATOM 613 C C . ALA A 1 82 ? 10.719 0.074 -3.486 1.00 87.12 82 ALA A C 1
ATOM 615 O O . ALA A 1 82 ? 11.600 -0.260 -4.282 1.00 87.12 82 ALA A O 1
ATOM 616 N N . TYR A 1 83 ? 9.433 0.155 -3.839 1.00 85.75 83 TYR A N 1
ATOM 617 C CA . TYR A 1 83 ? 8.952 -0.023 -5.211 1.00 85.75 83 TYR A CA 1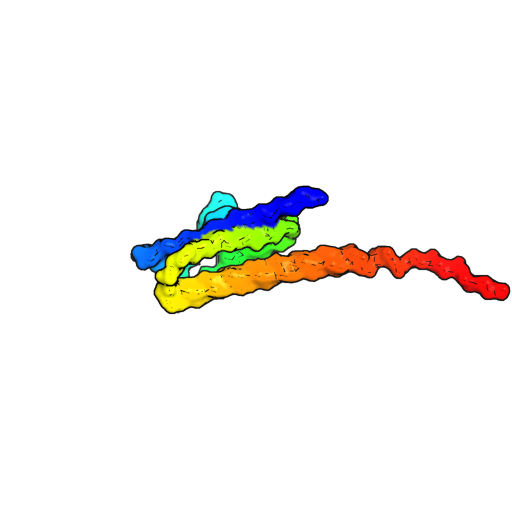
ATOM 618 C C . TYR A 1 83 ? 9.583 1.002 -6.165 1.00 85.75 83 TYR A C 1
ATOM 620 O O . TYR A 1 83 ? 10.188 0.607 -7.161 1.00 85.75 83 TYR A O 1
ATOM 628 N N . ASN A 1 84 ? 9.515 2.298 -5.840 1.00 85.62 84 ASN A N 1
ATOM 629 C CA . ASN A 1 84 ? 10.063 3.358 -6.692 1.00 85.62 84 ASN A CA 1
ATOM 630 C C . ASN A 1 84 ? 11.582 3.221 -6.860 1.00 85.62 84 ASN A C 1
ATOM 632 O O . ASN A 1 84 ? 12.080 3.281 -7.980 1.00 85.62 84 ASN A O 1
ATOM 636 N N . ALA A 1 85 ? 12.305 2.950 -5.769 1.00 85.38 85 ALA A N 1
ATOM 637 C CA . ALA A 1 85 ? 13.748 2.725 -5.821 1.00 85.38 85 ALA A CA 1
ATOM 638 C C . ALA A 1 85 ? 14.114 1.509 -6.692 1.00 85.38 85 ALA A C 1
ATOM 640 O O . ALA A 1 85 ? 15.100 1.536 -7.426 1.00 85.38 85 ALA A O 1
ATOM 641 N N . SER A 1 86 ? 13.311 0.440 -6.644 1.00 81.75 86 SER A N 1
ATOM 642 C CA . SER A 1 86 ? 13.520 -0.743 -7.492 1.00 81.75 86 SER A CA 1
ATOM 643 C C . SER A 1 86 ? 13.297 -0.436 -8.976 1.00 81.75 86 SER A C 1
ATOM 645 O O . SER A 1 86 ? 13.986 -0.999 -9.826 1.00 81.75 86 SER A O 1
ATOM 647 N N . LEU A 1 87 ? 12.367 0.472 -9.284 1.00 77.94 87 LEU A N 1
ATOM 648 C CA . LEU A 1 87 ? 12.120 0.965 -10.637 1.00 77.94 87 LEU A CA 1
ATOM 649 C C . LEU A 1 87 ? 13.328 1.748 -11.178 1.00 77.94 87 LEU A C 1
ATOM 651 O O . LEU A 1 87 ? 13.796 1.467 -12.279 1.00 77.94 87 LEU A O 1
ATOM 655 N N . GLU A 1 88 ? 13.881 2.668 -10.380 1.00 72.19 88 GLU A N 1
ATOM 656 C CA . GLU A 1 88 ? 15.062 3.462 -10.758 1.00 72.19 88 GLU A CA 1
ATOM 657 C C . GLU A 1 88 ? 16.284 2.571 -11.037 1.00 72.19 88 GLU A C 1
ATOM 659 O O . GLU A 1 88 ? 17.010 2.775 -12.012 1.00 72.19 88 GLU A O 1
ATOM 664 N N . VAL A 1 89 ? 16.497 1.532 -10.222 1.00 65.69 89 VAL A N 1
ATOM 665 C CA . VAL A 1 89 ? 17.589 0.564 -10.429 1.00 65.69 89 VAL A CA 1
ATOM 666 C C . VAL A 1 89 ? 17.411 -0.224 -11.733 1.00 65.69 89 VAL A C 1
ATOM 668 O O . VAL A 1 89 ? 18.400 -0.500 -12.416 1.00 65.69 89 VAL A O 1
ATOM 671 N N . ALA A 1 90 ? 16.176 -0.563 -12.112 1.00 57.50 90 ALA A N 1
ATOM 672 C CA . ALA A 1 90 ? 15.898 -1.250 -13.372 1.00 57.50 90 ALA A CA 1
ATOM 673 C C . ALA A 1 90 ? 16.213 -0.371 -14.598 1.00 57.50 90 ALA A C 1
ATOM 675 O O . ALA A 1 90 ? 16.791 -0.867 -15.568 1.00 57.50 90 ALA A O 1
ATOM 676 N N . GLU A 1 91 ? 15.921 0.933 -14.542 1.00 53.72 91 GLU A N 1
ATOM 677 C CA . GLU A 1 91 ? 16.269 1.875 -15.620 1.00 53.72 91 GLU A CA 1
ATOM 678 C C . GLU A 1 91 ? 17.787 2.079 -15.761 1.00 53.72 91 GLU A C 1
ATOM 680 O O . GLU A 1 91 ? 18.317 2.120 -16.875 1.00 53.72 91 GLU A O 1
ATOM 685 N N . LEU A 1 92 ? 18.514 2.128 -14.641 1.00 54.09 92 LEU A N 1
ATOM 686 C CA . LEU A 1 92 ? 19.980 2.218 -14.627 1.00 54.09 92 LEU A CA 1
ATOM 687 C C . LEU A 1 92 ? 20.656 0.940 -15.150 1.00 54.09 92 LEU A C 1
ATOM 689 O O . LEU A 1 92 ? 21.688 1.022 -15.817 1.00 54.09 92 LEU A O 1
ATOM 693 N N . SER A 1 93 ? 20.072 -0.235 -14.897 1.00 51.28 93 SER A N 1
ATOM 694 C CA . SER A 1 93 ? 20.602 -1.517 -15.382 1.00 51.28 93 SER A CA 1
ATOM 695 C C . SER A 1 93 ? 20.417 -1.713 -16.890 1.00 51.28 93 SER A C 1
ATOM 697 O O . SER A 1 93 ? 21.258 -2.349 -17.521 1.00 51.28 93 SER A O 1
ATOM 699 N N . ALA A 1 94 ? 19.353 -1.168 -17.487 1.00 50.50 94 ALA A N 1
ATOM 700 C CA . ALA A 1 94 ? 19.090 -1.287 -18.926 1.00 50.50 94 ALA A CA 1
ATOM 701 C C . ALA A 1 94 ? 20.048 -0.449 -19.796 1.00 50.50 94 ALA A C 1
ATOM 703 O O . ALA A 1 94 ? 20.186 -0.705 -20.990 1.00 50.50 94 ALA A O 1
ATOM 704 N N . CYS A 1 95 ? 20.738 0.532 -19.208 1.00 43.50 95 CYS A N 1
ATOM 705 C CA . CYS A 1 95 ? 21.682 1.399 -19.915 1.00 43.50 95 CYS A CA 1
ATOM 706 C C . CYS A 1 95 ? 23.131 0.874 -19.918 1.00 43.50 95 CYS A C 1
ATOM 708 O O . CYS A 1 95 ? 23.987 1.475 -20.563 1.00 43.50 95 CYS A O 1
ATOM 710 N N . ALA A 1 96 ? 23.432 -0.217 -19.203 1.00 50.62 96 ALA A N 1
ATOM 711 C CA . ALA A 1 96 ? 24.799 -0.727 -19.055 1.00 50.62 96 ALA A CA 1
ATOM 712 C C . ALA A 1 96 ? 25.211 -1.768 -20.118 1.00 50.62 96 ALA A C 1
ATOM 714 O O . ALA A 1 96 ? 26.382 -2.132 -20.184 1.00 50.62 96 ALA A O 1
ATOM 715 N N . GLU A 1 97 ? 24.292 -2.230 -20.975 1.00 48.94 97 GLU A N 1
ATOM 716 C CA . GLU A 1 97 ? 24.564 -3.274 -21.980 1.00 48.94 97 GLU A CA 1
ATOM 717 C C . GLU A 1 97 ? 24.703 -2.726 -23.411 1.00 48.94 97 GLU A C 1
ATOM 719 O O . GLU A 1 97 ? 24.193 -3.292 -24.376 1.00 48.94 97 GLU A O 1
ATOM 724 N N . SER A 1 98 ? 25.390 -1.598 -23.589 1.00 50.78 98 SER A N 1
ATOM 725 C CA . SER A 1 98 ? 25.720 -1.080 -24.926 1.00 50.78 98 SER A CA 1
ATOM 726 C C . SER A 1 98 ? 27.118 -0.476 -24.982 1.00 50.78 98 SER A C 1
ATOM 728 O O . SER A 1 98 ? 27.284 0.654 -25.413 1.00 50.78 98 SER A O 1
ATOM 730 N N . ASP A 1 99 ? 28.131 -1.233 -24.556 1.00 47.44 99 ASP A N 1
ATOM 731 C CA . ASP A 1 99 ? 29.526 -0.930 -24.909 1.00 47.44 99 ASP A CA 1
ATOM 732 C C . ASP A 1 99 ? 30.387 -2.206 -24.975 1.00 47.44 99 ASP A C 1
ATOM 734 O O . ASP A 1 99 ? 31.448 -2.335 -24.372 1.00 47.44 99 ASP A O 1
ATOM 738 N N . THR A 1 100 ? 29.906 -3.199 -25.730 1.00 50.84 100 THR A N 1
ATOM 739 C CA . THR A 1 100 ? 30.799 -4.182 -26.367 1.00 50.84 100 THR A CA 1
ATOM 740 C C . THR A 1 100 ? 30.750 -3.973 -27.876 1.00 50.84 100 THR A C 1
ATOM 742 O O . THR A 1 100 ? 30.414 -4.866 -28.647 1.00 50.84 100 THR A O 1
ATOM 745 N N . SER A 1 101 ? 31.054 -2.748 -28.309 1.00 54.09 101 SER A N 1
ATOM 746 C CA . SER A 1 101 ? 31.498 -2.550 -29.687 1.00 54.09 101 SER A CA 1
ATOM 747 C C . SER A 1 101 ? 32.910 -3.120 -29.780 1.00 54.09 101 SER A C 1
ATOM 749 O O . SER A 1 101 ? 33.883 -2.471 -29.413 1.00 54.09 101 SER A O 1
ATOM 751 N N . ASP A 1 102 ? 32.950 -4.403 -30.126 1.00 57.31 102 ASP A N 1
ATOM 752 C CA . ASP A 1 102 ? 33.899 -5.052 -31.030 1.00 57.31 102 ASP A CA 1
ATOM 753 C C . ASP A 1 102 ? 34.786 -4.036 -31.784 1.00 57.31 102 ASP A C 1
ATOM 755 O O . ASP A 1 102 ? 34.426 -3.559 -32.857 1.00 57.31 102 ASP A O 1
ATOM 759 N N . ASP A 1 103 ? 35.919 -3.651 -31.192 1.00 53.97 103 ASP A N 1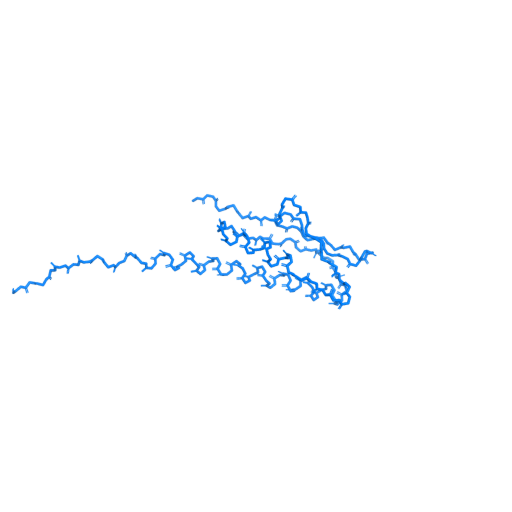
ATOM 760 C CA . ASP A 1 103 ? 37.001 -2.968 -31.906 1.00 53.97 103 ASP A CA 1
ATOM 761 C C . ASP A 1 103 ? 38.097 -4.008 -32.150 1.00 53.97 103 ASP A C 1
ATOM 763 O O . ASP A 1 103 ? 39.069 -4.163 -31.404 1.00 53.97 103 ASP A O 1
ATOM 767 N N . ASP A 1 104 ? 37.830 -4.819 -33.172 1.00 60.84 104 ASP A N 1
ATOM 768 C CA . ASP A 1 104 ? 38.756 -5.730 -33.836 1.00 60.84 104 ASP A CA 1
ATOM 769 C C . ASP A 1 104 ? 39.832 -4.901 -34.572 1.00 60.84 104 ASP A C 1
ATOM 771 O O . ASP A 1 104 ? 39.849 -4.806 -35.797 1.00 60.84 104 ASP A O 1
ATOM 775 N N . ASP A 1 105 ? 40.721 -4.239 -33.823 1.00 63.41 105 ASP A N 1
ATOM 776 C CA . ASP A 1 105 ? 41.872 -3.523 -34.389 1.00 63.41 105 ASP A CA 1
ATOM 777 C C . ASP A 1 105 ? 43.135 -3.788 -33.548 1.00 63.41 105 ASP A C 1
ATOM 779 O O . ASP A 1 105 ? 43.630 -2.969 -32.770 1.00 63.41 105 ASP A O 1
ATOM 783 N N . ILE A 1 106 ? 43.655 -5.016 -33.676 1.00 65.00 106 ILE A N 1
ATOM 784 C CA . ILE A 1 106 ? 45.013 -5.374 -33.249 1.00 65.00 106 ILE A CA 1
ATOM 785 C C . ILE A 1 106 ? 45.944 -5.106 -34.444 1.00 65.00 106 ILE A C 1
ATOM 787 O O . ILE A 1 106 ? 45.989 -5.931 -35.364 1.00 65.00 106 ILE A O 1
ATOM 791 N N . PRO A 1 107 ? 46.717 -4.003 -34.475 1.00 67.50 107 PRO A N 1
ATOM 792 C CA . PRO A 1 107 ? 47.694 -3.809 -35.533 1.00 67.50 107 PRO A CA 1
ATOM 793 C C . PRO A 1 107 ? 48.893 -4.740 -35.300 1.00 67.50 107 PRO A C 1
ATOM 795 O O . PRO A 1 107 ? 49.478 -4.765 -34.214 1.00 67.50 107 PRO A O 1
ATOM 798 N N . PHE A 1 108 ? 49.225 -5.516 -36.336 1.00 55.22 108 PHE A N 1
ATOM 799 C CA . PHE A 1 108 ? 50.476 -6.272 -36.468 1.00 55.22 108 PHE A CA 1
ATOM 800 C C . PHE A 1 108 ? 51.716 -5.370 -36.405 1.00 55.22 108 PHE A C 1
ATOM 802 O O . PHE A 1 108 ? 51.666 -4.247 -36.958 1.00 55.22 108 PHE A O 1
#

Foldseek 3Di:
DPQPAFEWEWDQDPPQQWIWIPRLDPDIDIWHLPPDTDCPVVLVSLVVVLVVLHQYHYDDDPDDDPPSVVVVSVVSVVSSVVSNVVSVVVVVVVPPPPPPPDPPDDDD